Protein AF-A0A8S0H728-F1 (afdb_monomer)

Solvent-accessible surface area (backbone atoms only — not comparable to full-atom values): 5476 Å² total; per-residue (Å²): 138,85,90,74,90,75,75,82,80,80,72,74,77,70,100,59,87,73,74,67,55,68,47,77,47,76,46,67,58,90,84,50,85,54,53,47,77,45,72,46,89,51,91,94,27,84,87,42,72,45,73,51,67,47,87,88,59,49,76,45,79,78,47,76,50,79,45,82,54,100,88,47,69,30,37,38,35,35,27,38,53,96

Sequence (82 aa):
MPSNCRLACVQRPAPGPQPSPAIWILSAPYGNRKAVVYRKGGAGMEHEQEVLIEAGSTISPTRCFNVRTASANVLVIEASLS

pLDDT: mean 79.68, std 20.28, range [34.84, 96.5]

Foldseek 3Di:
DDDDPDDDPPPPDDPDPDPAAEDEAEDEDPPRPQKDKDQDPDDVRRVPIDIHGHPPWDKAWDDWDWDDDPVGTYIYTYTYTD

Structure (mmCIF, N/CA/C/O backbone):
data_AF-A0A8S0H728-F1
#
_entry.id   AF-A0A8S0H728-F1
#
loop_
_atom_site.group_PDB
_atom_site.id
_atom_site.type_symbol
_atom_site.label_atom_id
_atom_site.label_alt_id
_atom_site.label_comp_id
_atom_site.label_asym_id
_atom_site.label_entity_id
_atom_site.label_seq_id
_atom_site.pdbx_PDB_ins_code
_atom_site.Cartn_x
_atom_site.Cartn_y
_atom_site.Cartn_z
_atom_site.occupancy
_atom_site.B_iso_or_equiv
_atom_site.auth_seq_id
_atom_site.auth_comp_id
_atom_site.auth_asym_id
_atom_site.auth_atom_id
_atom_site.pdbx_PDB_model_num
ATOM 1 N N . MET A 1 1 ? -30.057 -19.073 -2.205 1.00 40.72 1 MET A N 1
ATOM 2 C CA . MET A 1 1 ? -28.588 -19.149 -2.355 1.00 40.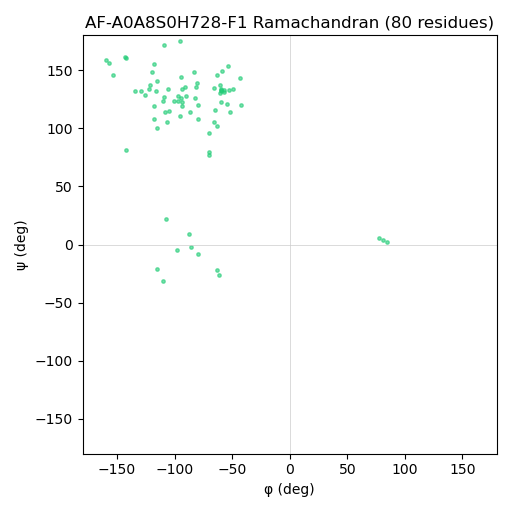72 1 MET A CA 1
ATOM 3 C C . MET A 1 1 ? -28.163 -18.195 -3.456 1.00 40.72 1 MET A C 1
ATOM 5 O O . MET A 1 1 ? -28.728 -18.322 -4.535 1.00 40.72 1 MET A O 1
ATOM 9 N N . PRO A 1 2 ? -27.213 -17.271 -3.244 1.00 43.50 2 PRO A N 1
ATOM 10 C CA . PRO A 1 2 ? -26.538 -16.638 -4.361 1.00 43.50 2 PRO A CA 1
ATOM 11 C C . PRO A 1 2 ? -25.056 -17.010 -4.340 1.00 43.50 2 PRO A C 1
ATOM 13 O O . PRO A 1 2 ? -24.251 -16.447 -3.606 1.00 43.50 2 PRO A O 1
ATOM 16 N N . SER A 1 3 ? -24.706 -17.971 -5.183 1.00 44.75 3 SER A N 1
ATOM 17 C CA . SER A 1 3 ? -23.372 -18.095 -5.752 1.00 44.75 3 SER A CA 1
ATOM 18 C C . SER A 1 3 ? -23.278 -17.100 -6.905 1.00 44.75 3 SER A C 1
ATOM 20 O O . SER A 1 3 ? -23.910 -17.298 -7.941 1.00 44.75 3 SER A O 1
ATOM 22 N N . ASN A 1 4 ? -22.521 -16.018 -6.732 1.00 41.62 4 ASN A N 1
ATOM 23 C CA . ASN A 1 4 ? -22.090 -15.200 -7.861 1.00 41.62 4 ASN A CA 1
ATOM 24 C C . ASN A 1 4 ? -20.657 -14.718 -7.625 1.00 41.62 4 ASN A C 1
ATOM 26 O O . ASN A 1 4 ? -20.401 -13.606 -7.169 1.00 41.62 4 ASN A O 1
ATOM 30 N N . CYS A 1 5 ? -19.714 -15.607 -7.935 1.00 39.16 5 CYS A N 1
ATOM 31 C CA . CYS A 1 5 ? -18.332 -15.252 -8.208 1.00 39.16 5 CYS A CA 1
ATOM 32 C C . CYS A 1 5 ? -18.310 -14.372 -9.464 1.00 39.16 5 CYS A C 1
ATOM 34 O O . CYS A 1 5 ? -18.424 -14.884 -10.577 1.00 39.16 5 CYS A O 1
ATOM 36 N N . ARG A 1 6 ? -18.161 -13.051 -9.315 1.00 40.66 6 ARG A N 1
ATOM 37 C CA . ARG A 1 6 ? -17.758 -12.199 -10.438 1.00 40.66 6 ARG A CA 1
ATOM 38 C C . ARG A 1 6 ? -16.254 -11.994 -10.390 1.00 40.66 6 ARG A C 1
ATOM 40 O O . ARG A 1 6 ? -15.726 -11.342 -9.496 1.00 40.66 6 ARG A O 1
ATOM 47 N N . LEU A 1 7 ? -15.612 -12.616 -11.377 1.00 36.62 7 LEU A N 1
ATOM 48 C CA . LEU A 1 7 ? -14.228 -12.432 -11.771 1.00 36.62 7 LEU A CA 1
ATOM 49 C C . LEU A 1 7 ? -13.828 -10.953 -11.788 1.00 36.62 7 LEU A C 1
ATOM 51 O O . LEU A 1 7 ? -14.597 -10.083 -12.204 1.00 36.62 7 LEU A O 1
ATOM 55 N N . ALA A 1 8 ? -12.583 -10.724 -11.375 1.00 35.16 8 ALA A N 1
ATOM 56 C CA . ALA A 1 8 ? -11.859 -9.475 -11.498 1.00 35.16 8 ALA A CA 1
ATOM 57 C C . ALA A 1 8 ? -12.084 -8.845 -12.878 1.00 35.16 8 ALA A C 1
ATOM 59 O O . ALA A 1 8 ? -11.753 -9.423 -13.915 1.00 35.16 8 ALA A O 1
ATOM 60 N N . CYS A 1 9 ? -12.641 -7.637 -12.891 1.00 34.84 9 CYS A N 1
ATOM 61 C CA . CYS A 1 9 ? -12.628 -6.812 -14.083 1.00 34.84 9 CYS A CA 1
ATOM 62 C C . CYS A 1 9 ? -11.184 -6.354 -14.303 1.00 34.84 9 CYS A C 1
ATOM 64 O O . CYS A 1 9 ? -10.748 -5.364 -13.723 1.00 34.84 9 CYS A O 1
ATOM 66 N N . VAL A 1 10 ? -10.438 -7.064 -15.152 1.00 42.25 10 VAL A N 1
ATOM 67 C CA . VAL A 1 10 ? -9.265 -6.491 -15.819 1.00 42.25 10 VAL A CA 1
ATOM 68 C C . VAL A 1 10 ? -9.810 -5.475 -16.821 1.00 42.25 10 VAL A C 1
ATOM 70 O O . VAL A 1 10 ? -10.006 -5.767 -18.000 1.00 42.25 10 VAL A O 1
ATOM 73 N N . GLN A 1 11 ? -10.164 -4.287 -16.329 1.00 41.47 11 GLN A N 1
ATOM 74 C CA . GLN A 1 11 ? -10.471 -3.158 -17.193 1.00 41.47 11 GLN A CA 1
ATOM 75 C C . GLN A 1 11 ? -9.178 -2.779 -17.907 1.00 41.47 11 GLN A C 1
ATOM 77 O O . GLN A 1 11 ? -8.254 -2.217 -17.324 1.00 41.47 11 GLN A O 1
ATOM 82 N N . ARG A 1 12 ? -9.107 -3.135 -19.189 1.00 43.06 12 ARG A N 1
ATOM 83 C CA . ARG A 1 12 ? -8.112 -2.613 -20.120 1.00 43.06 12 ARG A CA 1
ATOM 84 C C . ARG A 1 12 ? -8.223 -1.080 -20.066 1.00 43.06 12 ARG A C 1
ATOM 86 O O . ARG A 1 12 ? -9.325 -0.585 -20.314 1.00 43.06 12 ARG A O 1
ATOM 93 N N . PRO A 1 13 ? -7.168 -0.324 -19.713 1.00 46.78 13 PRO A N 1
ATOM 94 C CA . PRO A 1 13 ? -7.285 1.125 -19.663 1.00 46.78 13 PRO A CA 1
ATOM 95 C C . PRO A 1 13 ? -7.664 1.637 -21.054 1.00 46.78 13 PRO A C 1
ATOM 97 O O . PRO A 1 13 ? -7.065 1.227 -22.051 1.00 46.78 13 PRO A O 1
ATOM 100 N N . ALA A 1 14 ? -8.667 2.516 -21.122 1.00 43.56 14 ALA A N 1
ATOM 101 C CA . ALA A 1 14 ? -8.893 3.354 -22.295 1.00 43.56 14 ALA A CA 1
ATOM 102 C C . ALA A 1 14 ? -7.593 4.121 -22.628 1.00 43.56 14 ALA A C 1
ATOM 104 O O . ALA A 1 14 ? -6.792 4.344 -21.715 1.00 43.56 14 ALA A O 1
ATOM 105 N N . PRO A 1 15 ? -7.354 4.529 -23.889 1.00 36.97 15 PRO A N 1
ATOM 106 C CA . PRO A 1 15 ? -6.171 5.300 -24.265 1.00 36.97 15 PRO A CA 1
ATOM 107 C C . PRO A 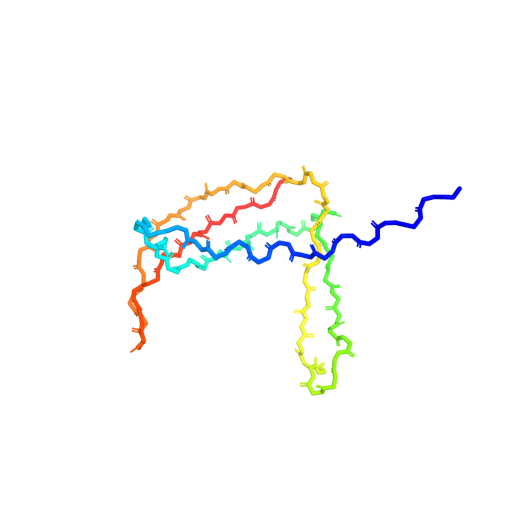1 15 ? -6.271 6.719 -23.683 1.00 36.97 15 PRO A C 1
ATOM 109 O O . PRO A 1 15 ? -6.632 7.676 -24.358 1.00 36.97 15 PRO A O 1
ATOM 112 N N . GLY A 1 16 ? -6.007 6.831 -22.388 1.00 54.31 16 GLY A N 1
ATOM 113 C CA . GLY A 1 16 ? -5.656 8.051 -21.681 1.00 54.31 16 GLY A CA 1
ATOM 114 C C . GLY A 1 16 ? -4.185 7.983 -21.272 1.00 54.31 16 GLY A C 1
ATOM 115 O O . GLY A 1 16 ? -3.558 6.932 -21.440 1.00 54.31 16 GLY A O 1
ATOM 116 N N . PRO A 1 17 ? -3.607 9.078 -20.751 1.00 52.97 17 PRO A N 1
ATOM 117 C CA . PRO A 1 17 ? -2.251 9.056 -20.217 1.00 52.97 17 PRO A CA 1
ATOM 118 C C . PRO A 1 17 ? -2.140 7.909 -19.213 1.00 52.97 17 PRO A C 1
ATOM 120 O O . PRO A 1 17 ? -2.823 7.890 -18.188 1.00 52.97 17 PRO A O 1
ATOM 123 N N . GLN A 1 18 ? -1.329 6.913 -19.566 1.00 53.28 18 GLN A N 1
ATOM 124 C CA . GLN A 1 18 ? -1.080 5.768 -18.712 1.00 53.28 18 GLN A CA 1
ATOM 125 C C . GLN A 1 18 ? -0.479 6.325 -17.419 1.00 53.28 18 GLN A C 1
ATOM 127 O O . GLN A 1 18 ? 0.505 7.068 -17.504 1.00 53.28 18 GLN A O 1
ATOM 132 N N . PRO A 1 19 ? -1.086 6.072 -16.245 1.00 63.59 19 PRO A N 1
ATOM 133 C CA . PRO A 1 19 ? -0.552 6.614 -15.010 1.00 63.59 19 PRO A CA 1
ATOM 134 C C . PRO A 1 19 ? 0.889 6.130 -14.884 1.00 63.59 19 PRO A C 1
ATOM 136 O O . PRO A 1 19 ? 1.161 4.943 -15.093 1.00 63.59 19 PRO A O 1
ATOM 139 N N . SER A 1 20 ? 1.811 7.053 -14.600 1.00 71.44 20 SER A N 1
ATOM 140 C CA . SER A 1 20 ? 3.199 6.689 -14.335 1.00 71.44 20 SER A CA 1
ATOM 141 C C . SER A 1 20 ? 3.209 5.560 -13.303 1.00 71.44 20 SER A C 1
ATOM 143 O O . SER A 1 20 ? 2.472 5.658 -12.314 1.00 71.44 20 SER A O 1
ATOM 145 N N . PRO A 1 21 ? 3.992 4.486 -13.515 1.00 85.06 21 PRO A N 1
ATOM 146 C CA . PRO A 1 21 ? 4.077 3.408 -12.542 1.00 85.06 21 PRO A CA 1
ATOM 147 C C . PRO A 1 21 ? 4.423 4.009 -11.181 1.00 85.06 21 PRO A C 1
ATOM 149 O O . PRO A 1 21 ? 5.297 4.877 -11.091 1.00 85.06 21 PRO A O 1
ATOM 152 N N . ALA A 1 22 ? 3.702 3.586 -10.144 1.00 88.94 22 ALA A N 1
ATOM 153 C CA . ALA A 1 22 ? 3.832 4.151 -8.812 1.00 88.94 22 ALA A CA 1
ATOM 154 C C . ALA A 1 22 ? 4.223 3.081 -7.792 1.00 88.94 22 ALA A C 1
ATOM 156 O O . ALA A 1 22 ? 3.666 1.984 -7.789 1.00 88.94 22 ALA A O 1
ATOM 157 N N . ILE A 1 23 ? 5.159 3.423 -6.910 1.00 91.44 23 ILE A N 1
ATOM 158 C CA . ILE A 1 23 ? 5.532 2.625 -5.740 1.00 91.44 23 ILE A CA 1
ATOM 159 C C . ILE A 1 23 ? 5.021 3.353 -4.503 1.00 91.44 23 ILE A C 1
ATOM 161 O O . ILE A 1 23 ? 5.328 4.527 -4.299 1.00 91.44 23 ILE A O 1
ATOM 165 N N . TRP A 1 24 ? 4.272 2.642 -3.666 1.00 93.69 24 TRP A N 1
ATOM 166 C CA . TRP A 1 24 ? 3.806 3.149 -2.380 1.00 93.69 24 TRP A CA 1
ATOM 167 C C . TRP A 1 24 ? 4.685 2.602 -1.260 1.00 93.69 24 TRP A C 1
ATOM 169 O O . TRP A 1 24 ? 4.811 1.388 -1.105 1.00 93.69 24 TRP A O 1
ATOM 179 N N . ILE A 1 25 ? 5.279 3.495 -0.472 1.00 94.56 25 ILE A N 1
ATOM 180 C CA . ILE A 1 25 ? 6.050 3.152 0.724 1.00 94.56 25 ILE A CA 1
ATOM 181 C C . ILE A 1 25 ? 5.202 3.531 1.932 1.00 94.56 25 ILE A C 1
ATOM 183 O O . ILE A 1 25 ? 5.035 4.710 2.244 1.00 94.56 25 ILE A O 1
ATOM 187 N N . LEU A 1 26 ? 4.642 2.525 2.599 1.00 94.19 26 LEU A N 1
ATOM 188 C CA . LEU A 1 26 ? 3.747 2.729 3.731 1.00 94.19 26 LEU A CA 1
ATOM 189 C C . LEU A 1 26 ? 4.499 2.604 5.057 1.00 94.19 26 LEU A C 1
ATOM 191 O O . LEU A 1 26 ? 5.072 1.562 5.365 1.00 94.19 26 LEU A O 1
ATOM 195 N N . SER A 1 27 ? 4.434 3.653 5.871 1.00 92.88 27 SER A N 1
ATOM 196 C CA . SER A 1 27 ? 4.893 3.643 7.259 1.00 92.88 27 SER A CA 1
ATOM 197 C C . SER A 1 27 ? 3.733 3.308 8.195 1.00 92.88 27 SER A C 1
ATOM 199 O O . SER A 1 27 ? 2.756 4.055 8.265 1.00 92.88 27 SER A O 1
ATOM 201 N N . ALA A 1 28 ? 3.847 2.214 8.948 1.00 90.25 28 ALA A N 1
ATOM 202 C CA . ALA A 1 28 ? 2.928 1.871 10.031 1.00 90.25 28 ALA A CA 1
ATOM 203 C C . ALA A 1 28 ? 3.648 2.028 11.386 1.00 90.25 28 ALA A C 1
ATOM 205 O O . ALA A 1 28 ? 4.699 1.411 11.576 1.00 90.25 28 ALA A O 1
ATOM 206 N N . PRO A 1 29 ? 3.131 2.840 12.331 1.00 85.94 29 PRO A N 1
ATOM 207 C CA . PRO A 1 29 ? 3.732 2.987 13.655 1.00 85.94 29 PRO A CA 1
ATOM 208 C C . PRO A 1 29 ? 3.810 1.655 14.403 1.00 85.94 29 PRO A C 1
ATOM 210 O O . PRO A 1 29 ? 2.930 0.801 14.266 1.00 85.94 29 PRO A O 1
ATOM 213 N N . TYR A 1 30 ? 4.824 1.500 15.255 1.00 84.44 30 TYR A N 1
ATOM 214 C CA . TYR A 1 30 ? 4.901 0.346 16.147 1.00 84.44 30 TYR A CA 1
ATOM 215 C C . TYR A 1 30 ? 3.639 0.252 17.019 1.00 84.44 30 TYR A C 1
ATOM 217 O O . TYR A 1 30 ? 3.187 1.247 17.583 1.00 84.44 30 TYR A O 1
ATOM 225 N N . GLY A 1 31 ? 3.063 -0.948 17.116 1.00 84.38 31 GLY A N 1
ATOM 226 C CA . GLY A 1 31 ? 1.817 -1.185 17.847 1.00 84.38 31 GLY A CA 1
ATOM 227 C C . GLY A 1 31 ? 0.537 -0.832 17.080 1.00 84.38 31 GLY A C 1
ATOM 228 O O . GLY A 1 31 ? -0.549 -0.957 17.650 1.00 84.38 31 GLY A O 1
ATOM 229 N N . ASN A 1 32 ? 0.623 -0.428 15.806 1.00 85.62 32 ASN A N 1
ATOM 230 C CA . ASN A 1 32 ? -0.560 -0.229 14.973 1.00 85.62 32 ASN A CA 1
ATOM 231 C C . ASN A 1 32 ? -1.290 -1.568 14.753 1.00 85.62 32 ASN A C 1
ATOM 233 O O . ASN A 1 32 ? -0.756 -2.490 14.143 1.00 85.62 32 ASN A O 1
ATOM 237 N N . ARG A 1 33 ? -2.526 -1.664 15.257 1.00 89.56 33 ARG A N 1
ATOM 238 C CA . ARG A 1 33 ? -3.353 -2.883 15.205 1.00 89.56 33 ARG A CA 1
ATOM 239 C C . ARG A 1 33 ? -4.041 -3.110 13.857 1.00 89.56 33 ARG A C 1
ATOM 241 O O . ARG A 1 33 ? -4.602 -4.178 13.651 1.00 89.56 33 ARG A O 1
ATOM 248 N N . LYS A 1 34 ? -3.976 -2.130 12.953 1.00 90.12 34 LYS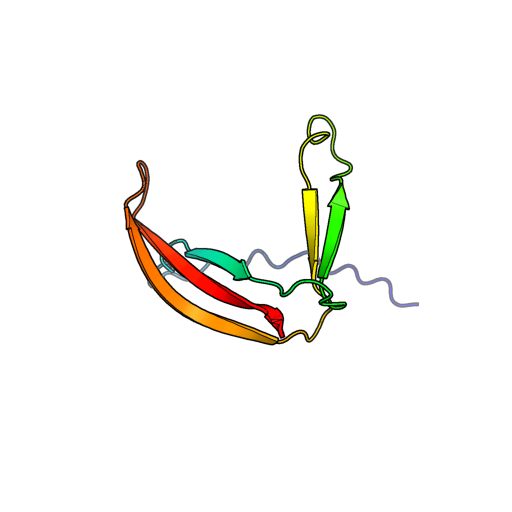 A N 1
ATOM 249 C CA . LYS A 1 34 ? -4.578 -2.174 11.615 1.00 90.12 34 LYS A CA 1
ATOM 250 C C . LYS A 1 34 ? -3.682 -2.846 10.577 1.00 90.12 34 LYS A C 1
ATOM 252 O O . LYS A 1 34 ? -4.077 -2.941 9.422 1.00 90.12 34 LYS A O 1
ATOM 257 N N . ALA A 1 35 ? -2.474 -3.270 10.947 1.00 91.62 35 ALA A N 1
ATOM 258 C CA . ALA A 1 35 ? -1.556 -3.972 10.061 1.00 91.62 35 ALA A CA 1
ATOM 259 C C . ALA A 1 35 ? -1.047 -5.254 10.724 1.00 91.62 35 ALA A C 1
ATOM 261 O O . ALA A 1 35 ? -0.596 -5.236 11.868 1.00 91.62 35 ALA A O 1
ATOM 262 N N . VAL A 1 36 ? -1.091 -6.364 9.992 1.00 90.56 36 VAL A N 1
ATOM 263 C CA . VAL A 1 36 ? -0.601 -7.668 10.450 1.00 90.56 36 VAL A CA 1
ATOM 264 C C . VAL A 1 36 ? 0.398 -8.205 9.440 1.00 90.56 36 VAL A C 1
ATOM 266 O O .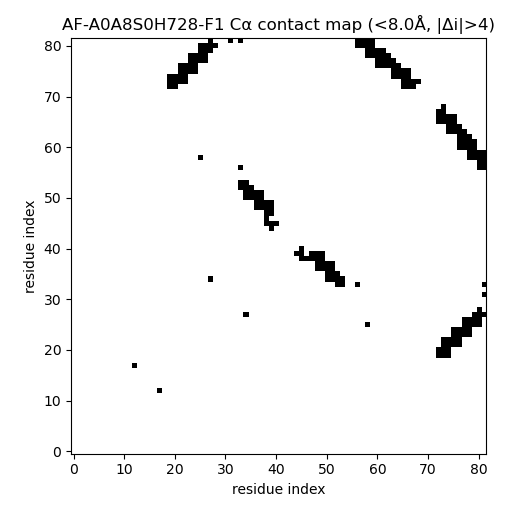 VAL A 1 36 ? 0.108 -8.270 8.248 1.00 90.56 36 VAL A O 1
ATOM 269 N N . VAL A 1 37 ? 1.568 -8.609 9.929 1.00 89.56 37 VAL A N 1
ATOM 270 C CA . VAL A 1 37 ? 2.615 -9.235 9.116 1.00 89.56 37 VAL A CA 1
ATOM 271 C C . VAL A 1 37 ? 2.463 -10.751 9.176 1.00 89.56 37 VAL A C 1
ATOM 273 O O . VAL A 1 37 ? 2.301 -11.319 10.256 1.00 89.56 37 VAL A O 1
ATOM 276 N N . TYR A 1 38 ? 2.542 -11.418 8.031 1.00 90.06 38 TYR A N 1
ATOM 277 C CA . TYR A 1 38 ? 2.486 -12.875 7.932 1.00 90.06 38 TYR A CA 1
ATOM 278 C C . TYR A 1 38 ? 3.443 -13.385 6.853 1.00 90.06 38 TYR A C 1
ATOM 280 O O . TYR A 1 38 ? 3.901 -12.639 5.989 1.00 90.06 38 TYR A O 1
ATOM 288 N N . ARG A 1 39 ? 3.787 -14.672 6.924 1.00 89.75 39 ARG A N 1
ATOM 289 C CA . ARG A 1 39 ? 4.642 -15.322 5.921 1.00 89.75 39 ARG A CA 1
ATOM 290 C C . ARG A 1 39 ? 3.816 -15.706 4.700 1.00 89.75 39 ARG A C 1
ATOM 292 O O . ARG A 1 39 ? 2.715 -16.237 4.854 1.00 89.75 39 ARG A O 1
ATOM 299 N N . LYS A 1 40 ? 4.366 -15.499 3.505 1.00 89.62 40 LYS A N 1
ATOM 300 C CA . LYS A 1 40 ? 3.742 -15.966 2.262 1.00 89.62 40 LYS A CA 1
ATOM 301 C C . LYS A 1 40 ? 3.717 -17.496 2.221 1.00 89.62 40 LYS A C 1
ATOM 303 O O . LYS A 1 40 ? 4.709 -18.149 2.517 1.00 89.62 40 LYS A O 1
ATOM 308 N N . GLY A 1 41 ? 2.576 -18.067 1.834 1.00 82.38 41 GLY A N 1
ATOM 309 C CA . GLY A 1 41 ? 2.378 -19.522 1.741 1.00 82.38 41 GLY A CA 1
ATOM 310 C C . GLY A 1 41 ? 2.786 -20.153 0.402 1.00 82.38 41 GLY A C 1
ATOM 311 O O . GLY A 1 41 ? 2.44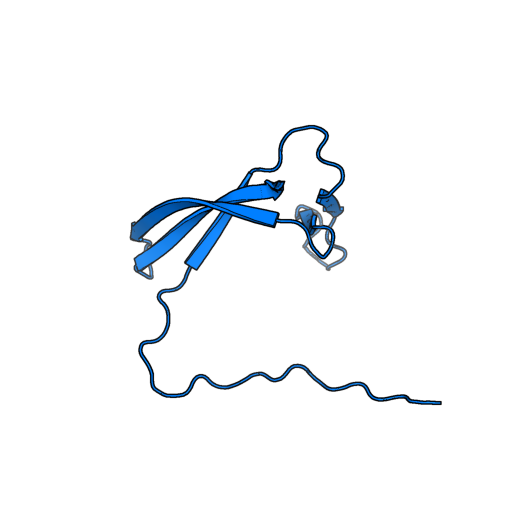4 -21.306 0.154 1.00 82.38 41 GLY A O 1
ATOM 312 N N . GLY A 1 42 ? 3.442 -19.404 -0.490 1.00 86.44 42 GLY A N 1
ATOM 313 C CA . GLY A 1 42 ? 3.832 -19.878 -1.823 1.00 86.44 42 GLY A CA 1
ATOM 314 C C . GLY A 1 42 ? 5.146 -20.664 -1.823 1.00 86.44 42 GLY A C 1
ATOM 315 O O . GLY A 1 42 ? 6.050 -20.365 -1.047 1.00 86.44 42 GLY A O 1
ATOM 316 N N . ALA A 1 43 ? 5.273 -21.643 -2.723 1.00 88.19 43 ALA A N 1
ATOM 317 C CA . ALA A 1 43 ? 6.528 -22.372 -2.925 1.00 88.19 43 ALA A CA 1
ATOM 318 C C . ALA A 1 43 ? 7.653 -21.414 -3.363 1.00 88.19 43 ALA A C 1
ATOM 320 O O . ALA A 1 43 ? 7.451 -20.626 -4.288 1.00 88.19 43 ALA A O 1
ATOM 321 N N . GLY A 1 44 ? 8.819 -21.476 -2.710 1.00 89.56 44 GLY A N 1
ATOM 322 C CA . GLY A 1 44 ? 9.951 -20.581 -2.984 1.00 89.56 44 GLY A CA 1
ATOM 323 C C . GLY A 1 44 ? 9.818 -19.175 -2.384 1.00 89.56 44 GLY A C 1
ATOM 324 O O . GLY A 1 44 ? 10.648 -18.315 -2.666 1.00 89.56 44 GLY A O 1
ATOM 325 N N . MET A 1 45 ? 8.777 -18.923 -1.583 1.00 91.06 45 MET A N 1
ATOM 326 C CA . MET A 1 45 ? 8.522 -17.636 -0.923 1.00 91.06 45 MET A CA 1
ATOM 327 C C . MET A 1 45 ? 8.805 -17.704 0.582 1.00 91.06 45 MET A C 1
ATOM 329 O O . MET A 1 45 ? 8.286 -16.895 1.350 1.00 91.06 45 MET A O 1
ATOM 333 N N . GLU A 1 46 ? 9.620 -18.663 1.034 1.00 87.38 46 GLU A N 1
ATOM 334 C CA . GLU A 1 46 ? 9.828 -18.944 2.462 1.00 87.38 46 GLU A CA 1
ATOM 335 C C . GLU A 1 46 ? 10.462 -17.762 3.216 1.00 87.38 46 GLU A C 1
ATOM 337 O O . GLU A 1 46 ? 10.325 -17.645 4.437 1.00 87.38 46 GLU A O 1
ATOM 342 N N . HIS A 1 47 ? 11.141 -16.875 2.485 1.00 90.44 47 HIS A N 1
ATOM 343 C CA . HIS A 1 47 ? 11.780 -15.668 3.006 1.00 90.44 47 HIS A CA 1
ATOM 344 C C . HIS A 1 47 ? 10.940 -14.400 2.825 1.00 90.44 47 HIS A C 1
ATOM 346 O O . HIS A 1 47 ? 11.332 -13.338 3.311 1.00 90.44 47 HIS A O 1
ATOM 352 N N . GLU A 1 48 ? 9.794 -14.488 2.151 1.00 92.06 48 GLU A N 1
ATOM 353 C CA . GLU A 1 48 ? 8.944 -13.334 1.896 1.00 92.06 48 GLU A CA 1
ATOM 354 C C . GLU A 1 48 ? 7.837 -13.189 2.945 1.00 92.06 48 GLU A C 1
ATOM 356 O O . GLU A 1 48 ? 7.243 -14.154 3.439 1.00 92.06 48 GLU A O 1
ATOM 361 N N . GLN A 1 49 ? 7.532 -11.934 3.267 1.00 90.25 49 GLN A N 1
ATOM 362 C CA . GLN A 1 49 ? 6.452 -11.563 4.172 1.00 90.25 49 GLN A CA 1
ATOM 363 C C . GLN A 1 49 ? 5.448 -10.683 3.435 1.00 90.25 49 GLN A C 1
ATOM 365 O O . GLN A 1 49 ? 5.805 -9.919 2.537 1.00 90.25 49 GLN A O 1
ATOM 370 N N . GLU A 1 50 ? 4.190 -10.788 3.836 1.00 90.50 50 GLU A N 1
ATOM 371 C CA . GLU A 1 50 ? 3.113 -9.906 3.411 1.00 90.50 50 GLU A CA 1
ATOM 372 C C . GLU A 1 50 ? 2.549 -9.157 4.609 1.00 90.50 50 GLU A C 1
ATOM 374 O O . GLU A 1 50 ? 2.634 -9.603 5.756 1.00 90.50 50 GLU A O 1
ATOM 379 N N . VAL A 1 51 ? 1.966 -7.997 4.321 1.00 89.75 51 VAL A N 1
ATOM 380 C CA . VAL A 1 51 ? 1.284 -7.168 5.307 1.00 89.75 51 VAL A CA 1
ATOM 381 C C . VAL A 1 51 ? -0.175 -7.052 4.895 1.00 89.75 51 VAL A C 1
ATOM 383 O O . VAL A 1 51 ? -0.482 -6.537 3.821 1.00 89.75 51 VAL A O 1
ATOM 386 N N . LEU A 1 52 ? -1.073 -7.529 5.751 1.00 91.12 52 LEU A N 1
ATOM 387 C CA . LEU A 1 52 ? -2.510 -7.311 5.624 1.00 91.12 52 LEU A CA 1
ATOM 388 C C . LEU A 1 52 ? -2.878 -6.035 6.370 1.00 91.12 52 LEU A C 1
ATOM 390 O O . LEU A 1 52 ? -2.545 -5.890 7.545 1.00 91.12 52 LEU A O 1
ATOM 394 N N . ILE A 1 53 ? -3.575 -5.131 5.686 1.00 93.12 53 ILE A N 1
ATOM 395 C CA . ILE A 1 53 ? -4.090 -3.887 6.259 1.00 93.12 53 ILE A CA 1
ATOM 396 C C . ILE A 1 53 ? -5.599 -4.033 6.449 1.00 93.12 53 ILE A C 1
ATOM 398 O O . ILE A 1 53 ? -6.302 -4.486 5.545 1.00 93.12 53 ILE A O 1
ATOM 402 N N . GLU A 1 54 ? -6.097 -3.646 7.618 1.00 94.00 54 GLU A N 1
ATOM 403 C CA . GLU A 1 54 ? -7.518 -3.667 7.944 1.00 94.00 54 GLU A CA 1
ATOM 404 C C . GLU A 1 54 ? -8.311 -2.786 6.967 1.00 94.00 54 GLU A C 1
ATOM 406 O O . GLU A 1 54 ? -7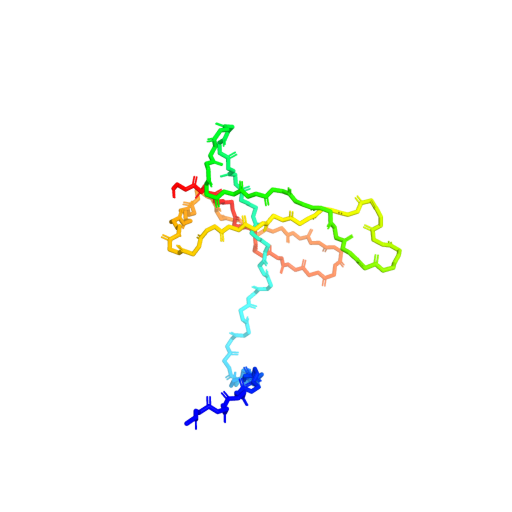.946 -1.639 6.684 1.00 94.00 54 GLU A O 1
ATOM 411 N N . ALA A 1 55 ? -9.414 -3.322 6.446 1.00 93.06 55 ALA A N 1
ATOM 412 C CA . ALA A 1 55 ? -10.277 -2.592 5.528 1.00 93.06 55 ALA A CA 1
ATOM 413 C C . ALA A 1 55 ? -10.845 -1.325 6.192 1.00 93.06 55 ALA A C 1
ATOM 415 O O . ALA A 1 55 ? -11.271 -1.348 7.342 1.00 93.06 55 ALA A O 1
ATOM 416 N N . GLY A 1 56 ? -10.863 -0.214 5.453 1.00 91.88 56 GLY A N 1
ATOM 417 C CA . GLY A 1 56 ? -11.296 1.086 5.979 1.00 91.88 56 GLY A CA 1
ATOM 418 C C . GLY A 1 56 ? -10.208 1.869 6.720 1.00 91.88 56 GLY A C 1
ATOM 419 O O . GLY A 1 56 ? -10.479 2.970 7.193 1.00 91.88 56 GLY A O 1
ATOM 420 N N . SER A 1 57 ? -8.978 1.348 6.794 1.00 91.88 57 SER A N 1
ATOM 421 C CA . SER A 1 57 ? -7.835 2.117 7.293 1.00 91.88 57 SER A CA 1
ATOM 422 C C . SER A 1 57 ? -7.535 3.325 6.409 1.00 91.88 57 SER A C 1
ATOM 424 O O . SER A 1 57 ? -7.649 3.262 5.182 1.00 91.88 57 SER A O 1
ATOM 426 N N . THR A 1 58 ? -7.085 4.414 7.030 1.00 93.25 58 THR A N 1
ATOM 427 C CA . THR A 1 58 ? -6.734 5.637 6.309 1.00 93.25 58 THR A CA 1
ATOM 428 C C . THR A 1 58 ? -5.244 5.637 5.997 1.00 93.25 58 THR A C 1
ATOM 430 O O . THR A 1 58 ? -4.409 5.568 6.904 1.00 93.25 58 THR A O 1
ATOM 433 N N . ILE A 1 59 ? -4.920 5.741 4.706 1.00 94.31 59 ILE A N 1
ATOM 434 C CA . ILE A 1 59 ? -3.556 5.904 4.198 1.00 94.31 59 ILE A CA 1
ATOM 435 C C . ILE A 1 59 ? -3.383 7.355 3.755 1.00 94.31 59 ILE A C 1
ATOM 437 O O . ILE A 1 59 ? -4.026 7.799 2.805 1.00 94.31 59 ILE A O 1
ATOM 441 N N . SER A 1 60 ? -2.501 8.079 4.436 1.00 94.88 60 SER A N 1
ATOM 442 C CA . SER A 1 60 ? -2.268 9.506 4.202 1.00 94.88 60 SER A CA 1
ATOM 443 C C . SER A 1 60 ? -0.909 9.718 3.532 1.00 94.88 60 SER A C 1
ATOM 445 O O . SER A 1 60 ? 0.111 9.446 4.177 1.00 94.88 60 SER A O 1
ATOM 447 N N . PRO A 1 61 ? -0.855 10.192 2.269 1.00 95.38 61 PRO A N 1
ATOM 448 C CA . PRO A 1 61 ? 0.398 10.539 1.605 1.00 95.38 61 PRO A CA 1
ATOM 449 C C . PRO A 1 61 ? 1.147 11.631 2.372 1.00 95.38 61 PRO A C 1
ATOM 451 O O . PRO A 1 61 ? 0.563 12.641 2.760 1.00 95.38 61 PRO A O 1
ATOM 454 N N . THR A 1 62 ? 2.444 11.439 2.575 1.00 96.50 62 THR A N 1
ATOM 455 C CA . THR A 1 62 ? 3.328 12.392 3.260 1.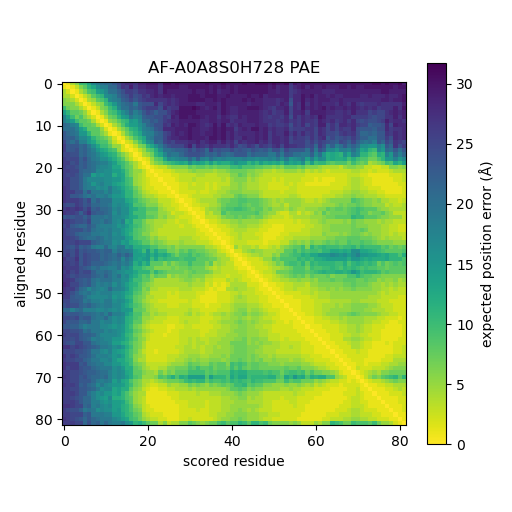00 96.50 62 THR A CA 1
ATOM 456 C C . THR A 1 62 ? 4.312 13.045 2.297 1.00 96.50 62 THR A C 1
ATOM 458 O O . THR A 1 62 ? 4.693 14.199 2.495 1.00 96.50 62 THR A O 1
ATOM 461 N N . ARG A 1 63 ? 4.723 12.332 1.240 1.00 95.81 63 ARG A N 1
ATOM 462 C CA . ARG A 1 63 ? 5.660 12.834 0.231 1.00 95.81 63 ARG A CA 1
ATOM 463 C C . ARG A 1 63 ? 5.447 12.139 -1.109 1.00 95.81 63 ARG A C 1
ATOM 465 O O . ARG A 1 63 ? 5.138 10.952 -1.160 1.00 95.81 63 ARG A O 1
ATOM 472 N N . CYS A 1 64 ? 5.656 12.869 -2.201 1.00 95.56 64 CYS A N 1
ATOM 473 C CA . CYS A 1 64 ? 5.622 12.326 -3.556 1.00 95.56 64 CYS A CA 1
ATOM 474 C C . CYS A 1 64 ? 6.821 12.839 -4.354 1.00 95.56 64 CYS A C 1
ATOM 476 O O . CYS A 1 64 ? 7.098 14.039 -4.339 1.00 95.56 64 CYS A O 1
ATOM 478 N N . PHE A 1 65 ? 7.532 11.953 -5.047 1.00 94.06 65 PHE A N 1
ATOM 479 C CA . PHE A 1 65 ? 8.677 12.322 -5.884 1.00 94.06 65 PHE A CA 1
ATOM 480 C C . PHE A 1 65 ? 8.941 11.274 -6.964 1.00 94.06 65 PHE A C 1
ATOM 482 O O . PHE A 1 65 ? 8.571 10.115 -6.822 1.00 94.06 65 PHE A O 1
ATOM 489 N N . ASN A 1 66 ? 9.592 11.672 -8.056 1.00 93.44 66 ASN A N 1
ATOM 490 C CA . ASN A 1 66 ? 9.950 10.746 -9.128 1.00 93.44 66 ASN A CA 1
ATOM 491 C C . ASN A 1 66 ? 11.344 10.159 -8.896 1.00 93.44 66 ASN A C 1
ATOM 493 O O . ASN A 1 66 ? 12.291 10.891 -8.609 1.00 93.44 66 ASN A O 1
ATOM 497 N N . VAL A 1 67 ? 11.477 8.850 -9.091 1.00 92.44 67 VAL A N 1
ATOM 498 C CA . VAL A 1 67 ? 12.750 8.126 -9.078 1.00 92.44 67 VAL A CA 1
ATOM 499 C C . VAL A 1 67 ? 13.001 7.537 -10.455 1.00 92.44 67 VAL A C 1
ATOM 501 O O . VAL A 1 67 ? 12.135 6.892 -11.050 1.00 92.44 67 VAL A O 1
ATOM 504 N N . ARG A 1 68 ? 14.215 7.741 -10.964 1.00 91.19 68 ARG A N 1
ATOM 505 C CA . ARG A 1 68 ? 14.673 7.104 -12.194 1.00 91.19 68 ARG A CA 1
ATOM 506 C C . ARG A 1 68 ? 15.261 5.741 -11.855 1.00 91.19 68 ARG A C 1
ATOM 508 O O . ARG A 1 68 ? 16.279 5.657 -11.176 1.00 91.19 68 ARG A O 1
ATOM 515 N N . THR A 1 69 ? 14.609 4.686 -12.317 1.00 85.44 69 THR A N 1
ATOM 516 C CA . THR A 1 69 ? 15.117 3.311 -12.234 1.00 85.44 69 THR A CA 1
ATOM 517 C C . THR A 1 69 ? 15.832 2.938 -13.535 1.00 85.44 69 THR A C 1
ATOM 519 O O . THR A 1 69 ? 15.819 3.704 -14.500 1.00 85.44 69 THR A O 1
ATOM 522 N N . ALA A 1 70 ? 16.444 1.752 -13.582 1.00 86.19 70 ALA A N 1
ATOM 523 C CA . ALA A 1 70 ? 17.104 1.250 -14.789 1.00 86.19 70 ALA A CA 1
ATOM 524 C C . ALA A 1 70 ? 16.143 1.072 -15.982 1.00 86.19 70 ALA A C 1
ATOM 526 O O . ALA A 1 70 ? 16.578 1.138 -17.128 1.00 86.19 70 ALA A O 1
ATOM 527 N N . SER A 1 71 ? 14.849 0.857 -15.721 1.00 83.25 71 SER A N 1
ATOM 528 C CA . SER A 1 71 ? 13.846 0.535 -16.743 1.00 83.25 71 SER A CA 1
ATOM 529 C C . SER A 1 71 ? 12.755 1.595 -16.915 1.00 83.25 71 SER A C 1
ATOM 531 O O . SER A 1 71 ? 12.119 1.630 -17.966 1.00 83.25 71 SER A O 1
ATOM 533 N N . ALA A 1 72 ? 12.520 2.461 -15.923 1.00 85.12 72 ALA A N 1
ATOM 534 C CA . ALA A 1 72 ? 11.438 3.446 -15.971 1.00 85.12 72 ALA A CA 1
ATOM 535 C C . ALA A 1 72 ? 11.631 4.629 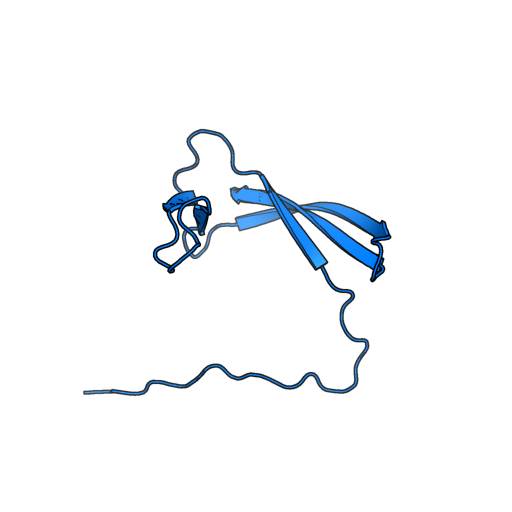-15.008 1.00 85.12 72 ALA A C 1
ATOM 537 O O . ALA A 1 72 ? 12.311 4.526 -13.984 1.00 85.12 72 ALA A O 1
ATOM 538 N N . ASN A 1 73 ? 10.947 5.737 -15.297 1.00 88.06 73 ASN A N 1
ATOM 539 C CA . ASN A 1 73 ? 10.662 6.758 -14.291 1.00 88.06 73 ASN A CA 1
ATOM 540 C C . ASN A 1 73 ? 9.435 6.319 -13.489 1.00 88.06 73 ASN A C 1
ATOM 542 O O . ASN A 1 73 ? 8.391 6.023 -14.070 1.00 88.06 73 ASN A O 1
ATOM 546 N N . VAL A 1 74 ? 9.574 6.276 -12.170 1.00 91.50 74 VAL A N 1
ATOM 547 C CA . VAL A 1 74 ? 8.565 5.761 -11.245 1.00 91.50 74 VAL A CA 1
ATOM 548 C C . VAL A 1 74 ? 8.198 6.857 -10.255 1.00 91.50 74 VAL A C 1
ATOM 550 O O . VAL A 1 74 ? 9.082 7.506 -9.697 1.00 91.50 74 VAL A O 1
ATOM 553 N N . LEU A 1 75 ? 6.904 7.056 -10.018 1.00 92.69 75 LEU A N 1
ATOM 554 C CA . LEU A 1 75 ? 6.426 7.931 -8.953 1.00 92.69 75 LEU A CA 1
ATOM 555 C C . LEU A 1 75 ? 6.498 7.177 -7.621 1.00 92.69 75 LEU A C 1
ATOM 557 O O . LEU A 1 75 ? 5.855 6.148 -7.448 1.00 92.69 75 LEU A O 1
ATOM 561 N N . VAL A 1 76 ? 7.261 7.681 -6.664 1.00 93.94 76 VAL A N 1
ATOM 562 C CA . VAL A 1 76 ? 7.299 7.154 -5.299 1.00 93.94 76 VAL A CA 1
ATOM 563 C C . VAL A 1 76 ? 6.381 7.995 -4.424 1.00 93.94 76 VAL A C 1
ATOM 565 O O . VAL A 1 76 ? 6.485 9.223 -4.403 1.00 93.94 76 VAL A O 1
ATOM 568 N N . ILE A 1 77 ? 5.478 7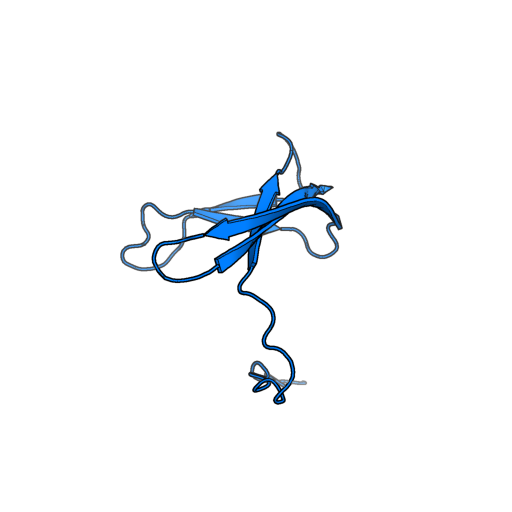.324 -3.714 1.00 95.56 77 ILE A N 1
ATOM 569 C CA . ILE A 1 77 ? 4.533 7.921 -2.772 1.00 95.56 77 ILE A CA 1
ATOM 570 C C . ILE A 1 77 ? 4.837 7.347 -1.393 1.00 95.56 77 ILE A C 1
ATOM 572 O O . ILE A 1 77 ? 4.569 6.178 -1.119 1.00 95.56 77 ILE A O 1
ATOM 576 N N . GLU A 1 78 ? 5.406 8.167 -0.521 1.00 96.50 78 GLU A N 1
ATOM 577 C CA . GLU A 1 78 ? 5.525 7.841 0.897 1.00 96.50 78 GLU A CA 1
ATOM 578 C C . GLU A 1 78 ? 4.197 8.171 1.577 1.00 96.50 78 GLU A C 1
ATOM 580 O O . GLU A 1 78 ? 3.598 9.220 1.320 1.00 96.50 78 GLU A O 1
ATOM 585 N N . ALA A 1 79 ? 3.719 7.271 2.429 1.00 95.38 79 ALA A N 1
ATOM 586 C CA . ALA A 1 79 ? 2.457 7.427 3.132 1.00 95.38 79 ALA A CA 1
ATOM 587 C C . ALA A 1 79 ? 2.537 6.885 4.560 1.00 95.38 79 ALA A C 1
ATOM 589 O O . ALA A 1 79 ? 3.401 6.076 4.899 1.00 95.38 79 ALA A O 1
ATOM 590 N N . SER A 1 80 ? 1.599 7.316 5.397 1.00 94.50 80 SER A N 1
ATOM 591 C CA . SER A 1 80 ? 1.427 6.833 6.768 1.00 94.50 80 SER A CA 1
ATOM 592 C C . SER A 1 80 ? 0.090 6.116 6.930 1.00 94.50 80 SER A C 1
ATOM 594 O O . SER A 1 80 ? -0.918 6.535 6.357 1.00 94.50 80 SER A O 1
ATOM 596 N N . LEU A 1 81 ? 0.095 5.024 7.696 1.00 92.75 81 LEU A N 1
ATOM 597 C CA . LEU A 1 81 ? -1.101 4.276 8.072 1.00 92.75 81 LEU A CA 1
ATOM 598 C C . LEU A 1 81 ? -1.619 4.761 9.430 1.00 92.75 81 LEU A C 1
ATOM 600 O O . LEU A 1 81 ? -0.877 4.730 10.417 1.00 92.75 81 LEU A O 1
ATOM 604 N N . SER A 1 82 ? -2.897 5.145 9.477 1.00 84.25 82 SER A N 1
ATOM 605 C CA . SER A 1 82 ? -3.585 5.655 10.676 1.00 84.25 82 SER A CA 1
ATOM 606 C C . SER A 1 82 ? -4.850 4.891 11.024 1.00 84.25 82 SER A C 1
ATOM 608 O O . SER A 1 82 ? -5.581 4.421 10.119 1.00 84.25 82 SER A O 1
#

Nearest PDB structures (foldseek):
  5dzq-assembly1_O  TM=8.352E-01  e=4.747E-01  Paenibacillus larvae subsp. larvae BRL-230010
  1pww-assembly3_A  TM=7.587E-01  e=6.131E-01  Bacillus anthracis
  5yik-assembly1_A  TM=6.674E-01  e=7.920E-01  Legionella pneumophila
  9bbf-assembly1_Z  TM=6.943E-01  e=3.917E-01  Clostridioides difficile
  2fkb-assembly2_B  TM=6.335E-01  e=1.940E+00  Escherichia coli K-12

Mean predicted aligned error: 11.12 Å

Radius of gyration: 17.1 Å; Cα contacts (8 Å, |Δi|>4): 109; chains: 1; bounding box: 46×35×42 Å

Secondary structure (DSSP, 8-state):
-----------PPPSS-PPPPEEEEEE--TT-TTEEEEE--STT-TT-EEEEE-TT--EEEEEEEEEE-SS-EEEEEEEEE-